Protein 3HDC (pdb70)

Secondary structure (DSSP, 8-state):
-PPP------S----TTSBPPP-EEE-TTS-EEESGGGTTSEEEEEEE-TT-HHHHH----HHHHHSSTTSEEEEEEE-SSS--GGGGG---S-EEEE-TTSHHHHHTT--SSSEEEEE-TTSBEEEEEES---TTSHHHHHHHHTT-

Nearest PDB structures (foldseek):
  3hdc-assembly1_A-2  TM=1.007E+00  e=6.140E-33  Geobacter metallireducens GS-15
  3kcm-assembly1_A  TM=9.194E-01  e=2.034E-14  Geobacter metallireducens GS-15
  2h1b-assembly2_B  TM=8.858E-01  e=9.773E-12  Bacillus subtilis
  4nmu-assembly2_B  TM=8.626E-01  e=2.565E-11  Bacillus anthracis
  4grf-assembly1_A  TM=8.277E-01  e=1.366E-10  Phocaeicola vulgatus ATCC 8482

Structure (mmCIF, N/CA/C/O backbone):
data_3HDC
#
_entry.id   3HDC
#
_cell.length_a   63.678
_cell.length_b   63.678
_cell.length_c   94.587
_cell.angle_alpha   90.00
_cell.angle_beta   90.00
_cell.angle_gamma   120.00
#
_symmetry.space_group_name_H-M   'P 31 2 1'
#
loop_
_entity.id
_entity.type
_entity.pdbx_description
1 polymer 'Thioredoxin family protein'
2 water water
#
loop_
_atom_site.group_PDB
_atom_site.id
_atom_site.type_symbol
_atom_site.label_atom_id
_atom_site.label_alt_id
_atom_site.label_comp_id
_atom_site.label_asym_id
_atom_site.label_entity_id
_atom_site.label_seq_id
_atom_site.pdbx_PDB_ins_code
_atom_site.Cartn_x
_atom_site.Cartn_y
_atom_site.Cartn_z
_atom_site.occupancy
_atom_site.B_iso_or_equiv
_atom_site.auth_seq_id
_atom_site.auth_comp_id
_atom_site.auth_asym_id
_atom_site.auth_atom_id
_atom_site.pdbx_PDB_model_num
ATOM 1 N N . SER A 1 2 ? 46.930 -19.943 24.003 1.00 41.46 20 SER A N 1
ATOM 2 C CA . SER A 1 2 ? 46.922 -18.480 24.019 1.00 38.08 20 SER A CA 1
ATOM 3 C C . SER A 1 2 ? 46.736 -17.908 22.611 1.00 33.66 20 SER A C 1
ATOM 4 O O . SER A 1 2 ? 47.641 -17.964 21.772 1.00 32.43 20 SER A O 1
ATOM 7 N N . LEU A 1 3 ? 45.553 -17.357 22.363 1.00 29.78 21 LEU A N 1
ATOM 8 C CA . LEU A 1 3 ? 45.201 -16.852 21.048 1.00 27.16 21 LEU A CA 1
ATOM 9 C C . LEU A 1 3 ? 45.468 -15.356 20.954 1.00 29.71 21 LEU A C 1
ATOM 10 O O . LEU A 1 3 ? 45.167 -14.600 21.878 1.00 29.02 21 LEU A O 1
ATOM 15 N N . ALA A 1 4 ? 46.043 -14.938 19.837 1.00 25.49 22 ALA A N 1
ATOM 16 C CA . ALA A 1 4 ? 46.355 -13.533 19.633 1.00 30.82 22 ALA A CA 1
ATOM 17 C C . ALA A 1 4 ? 45.079 -12.727 19.387 1.00 28.50 22 ALA A C 1
ATOM 18 O O . ALA A 1 4 ? 44.147 -13.220 18.756 1.00 28.46 22 ALA A O 1
ATOM 20 N N . PRO A 1 5 ? 45.047 -11.478 19.876 1.00 29.30 23 PRO A N 1
ATOM 21 C CA . PRO A 1 5 ? 43.883 -10.612 19.667 1.00 26.89 23 PRO A CA 1
ATOM 22 C C . PRO A 1 5 ? 43.883 -10.118 18.233 1.00 26.85 23 PRO A C 1
ATOM 23 O O . PRO A 1 5 ? 44.909 -10.195 17.550 1.00 29.49 23 PRO A O 1
ATOM 27 N N . GLY A 1 6 ? 42.744 -9.625 17.766 1.00 24.10 24 GLY A N 1
ATOM 28 C CA . GLY A 1 6 ? 42.678 -9.019 16.454 1.00 21.51 24 GLY A CA 1
ATOM 29 C C . GLY A 1 6 ? 42.332 -7.544 16.586 1.00 23.45 24 GLY A C 1
ATOM 30 O O . GLY A 1 6 ? 42.454 -6.972 17.669 1.00 23.07 24 GLY A O 1
ATOM 31 N N . LYS A 1 7 ? 41.917 -6.921 15.480 1.00 24.06 25 LYS A N 1
ATOM 32 C CA . LYS A 1 7 ? 41.484 -5.524 15.516 1.00 20.65 25 LYS A CA 1
ATOM 33 C C . LYS A 1 7 ? 40.087 -5.409 16.122 1.00 18.10 25 LYS A C 1
ATOM 34 O O . LYS A 1 7 ? 39.217 -6.246 15.869 1.00 16.89 25 LYS A O 1
ATOM 40 N N . ALA A 1 8 ? 39.883 -4.366 16.923 1.00 18.48 26 ALA A N 1
ATOM 41 C CA . ALA A 1 8 ? 38.617 -4.137 17.603 1.00 15.62 26 ALA A CA 1
ATOM 42 C C . ALA A 1 8 ? 38.318 -2.646 17.557 1.00 18.68 26 ALA A C 1
ATOM 43 O O . ALA A 1 8 ? 39.229 -1.843 17.347 1.00 20.64 26 ALA A O 1
ATOM 45 N N . GLU A 1 9 ? 37.053 -2.279 17.744 1.00 16.99 27 GLU A N 1
ATOM 46 C CA . GLU A 1 9 ? 36.694 -0.868 17.908 1.00 16.59 27 GLU A CA 1
ATOM 47 C C . GLU A 1 9 ? 36.009 -0.625 19.250 1.00 16.90 27 GLU A C 1
ATOM 48 O O . GLU A 1 9 ? 35.330 -1.490 19.778 1.00 15.87 27 GLU A O 1
ATOM 54 N N . SER A 1 10 ? 36.181 0.572 19.793 1.00 16.58 28 SER A N 1
ATOM 55 C CA . SER A 1 10 ? 35.525 0.906 21.062 1.00 16.86 28 SER A CA 1
ATOM 56 C C . SER A 1 10 ? 34.014 0.928 20.941 1.00 16.02 28 SER A C 1
ATOM 57 O O . SER A 1 10 ? 33.482 1.420 19.945 1.00 17.21 28 SER A O 1
ATOM 60 N N . ASP A 1 11 ? 33.314 0.434 21.970 1.00 15.05 29 ASP A N 1
ATOM 61 C CA . ASP A 1 11 ? 31.878 0.616 22.057 1.00 13.37 29 ASP A CA 1
ATOM 62 C C . ASP A 1 11 ? 31.481 1.538 23.205 1.00 17.22 29 ASP A C 1
ATOM 63 O O . ASP A 1 11 ? 30.400 1.410 23.761 1.00 18.68 29 ASP A O 1
ATOM 68 N N . ALA A 1 12 ? 32.363 2.467 23.544 1.00 17.46 30 ALA A N 1
ATOM 69 C CA . ALA A 1 12 ? 32.056 3.448 24.590 1.00 19.45 30 ALA A CA 1
ATOM 70 C C . ALA A 1 12 ? 32.026 4.846 23.991 1.00 18.26 30 ALA A C 1
ATOM 71 O O . ALA A 1 12 ? 32.840 5.151 23.139 1.00 17.47 30 ALA A O 1
ATOM 73 N N . PRO A 1 13 ? 31.091 5.694 24.448 1.00 17.57 31 PRO A N 1
ATOM 74 C CA . PRO A 1 13 ? 31.172 7.104 24.046 1.00 17.72 31 PRO A CA 1
ATOM 75 C C . PRO A 1 13 ? 32.367 7.739 24.741 1.00 17.77 31 PRO A C 1
ATOM 76 O O . PRO A 1 13 ? 32.979 7.108 25.607 1.00 19.03 31 PRO A O 1
ATOM 80 N N . LEU A 1 14 ? 32.701 8.973 24.384 1.00 16.27 32 LEU A N 1
ATOM 81 C CA . LEU A 1 14 ? 33.951 9.560 24.830 1.00 15.58 32 LEU A CA 1
ATOM 82 C C . LEU A 1 14 ? 33.783 10.412 26.068 1.00 15.65 32 LEU A C 1
ATOM 83 O O . LEU A 1 14 ? 32.771 11.084 26.237 1.00 16.74 32 LEU A O 1
ATOM 88 N N . VAL A 1 15 ? 34.794 10.396 26.928 1.00 15.26 33 VAL A N 1
ATOM 89 C CA . VAL A 1 15 ? 34.826 11.317 28.067 1.00 14.86 33 VAL A CA 1
ATOM 90 C C . VAL A 1 15 ? 36.292 11.722 28.219 1.00 17.43 33 VAL A C 1
ATOM 91 O O . VAL A 1 15 ? 37.169 10.874 28.391 1.00 19.71 33 VAL A O 1
ATOM 95 N N . ARG A 1 16 ? 36.579 13.011 28.088 1.00 14.41 34 ARG A N 1
ATOM 96 C CA . ARG A 1 16 ? 37.960 13.454 27.936 1.00 16.09 34 ARG A CA 1
ATOM 97 C C . ARG A 1 16 ? 38.233 14.708 28.730 1.00 17.17 34 ARG A C 1
ATOM 98 O O . ARG A 1 16 ? 37.495 15.697 28.614 1.00 14.92 34 ARG A O 1
ATOM 106 N N . THR A 1 17 ? 39.304 14.693 29.516 1.00 14.50 35 THR A N 1
ATOM 107 C CA . THR A 1 17 ? 39.775 15.940 30.116 1.00 14.19 35 THR A CA 1
ATOM 108 C C . THR A 1 17 ? 40.182 16.883 28.983 1.00 16.72 35 THR A C 1
ATOM 109 O O . THR A 1 17 ? 40.768 16.449 27.989 1.00 17.30 35 THR A O 1
ATOM 113 N N . GLY A 1 18 ? 39.836 18.165 29.115 1.00 14.95 36 GLY A N 1
ATOM 114 C CA . GLY A 1 18 ? 40.140 19.140 28.086 1.00 14.51 36 GLY A CA 1
ATOM 115 C C . GLY A 1 18 ? 39.034 19.325 27.051 1.00 13.62 36 GLY A C 1
ATOM 116 O O . GLY A 1 18 ? 39.156 20.189 26.166 1.00 15.49 36 GLY A O 1
ATOM 117 N N . ALA A 1 19 ? 37.994 18.498 27.130 1.00 13.27 37 ALA A N 1
ATOM 118 C CA . ALA A 1 19 ? 36.871 18.569 26.173 1.00 13.17 37 ALA A CA 1
ATOM 119 C C . ALA A 1 19 ? 35.576 18.797 26.939 1.00 12.73 37 ALA A C 1
ATOM 120 O O . ALA A 1 19 ? 35.523 18.574 28.149 1.00 12.77 37 ALA A O 1
ATOM 122 N N . LEU A 1 20 ? 34.530 19.234 26.234 1.00 11.98 38 LEU A N 1
ATOM 123 C CA . LEU A 1 20 ? 33.244 19.514 26.873 1.00 11.11 38 LEU A CA 1
ATOM 124 C C . LEU A 1 20 ? 32.672 18.239 27.501 1.00 11.79 38 LEU A C 1
ATOM 125 O O . LEU A 1 20 ? 32.747 17.153 26.914 1.00 12.16 38 LEU A O 1
ATOM 130 N N . ALA A 1 21 ? 32.104 18.379 28.694 1.00 11.37 39 ALA A N 1
ATOM 131 C CA . ALA A 1 21 ? 31.571 17.232 29.438 1.00 10.36 39 ALA A CA 1
ATOM 132 C C . ALA A 1 21 ? 30.351 16.613 28.773 1.00 13.28 39 ALA A C 1
ATOM 133 O O . ALA A 1 21 ? 29.557 17.324 28.169 1.00 12.34 39 ALA A O 1
ATOM 135 N N . PRO A 1 22 ? 30.168 15.287 28.920 1.00 13.77 40 PRO A N 1
ATOM 136 C CA . PRO A 1 22 ? 28.921 14.651 28.470 1.00 14.49 40 PRO A CA 1
ATOM 137 C C . PRO A 1 22 ? 27.691 15.216 29.171 1.00 13.70 40 PRO A C 1
ATOM 138 O O . PRO A 1 22 ? 27.626 15.283 30.393 1.00 14.15 40 PRO A O 1
ATOM 142 N N . ASN A 1 23 ? 26.705 15.616 28.374 1.00 13.09 41 ASN A N 1
ATOM 143 C CA . ASN A 1 23 ? 25.458 16.114 28.928 1.00 13.44 41 ASN A CA 1
ATOM 144 C C . ASN A 1 23 ? 24.713 15.012 29.639 1.00 14.71 41 ASN A C 1
ATOM 145 O O . ASN A 1 2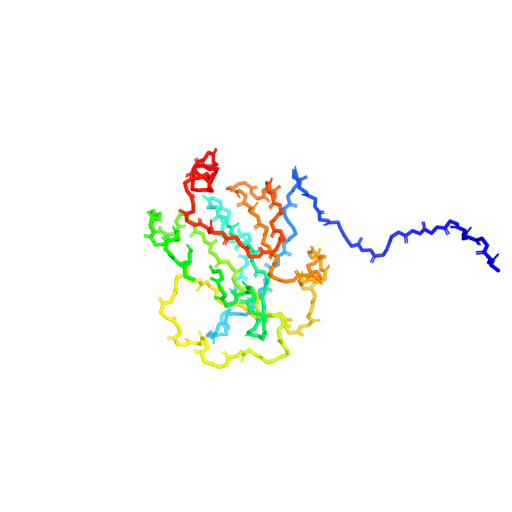3 ? 24.807 13.837 29.273 1.00 15.05 41 ASN A O 1
ATOM 150 N N . PHE A 1 24 ? 23.953 15.397 30.659 1.00 14.60 42 PHE A N 1
ATOM 151 C CA . PHE A 1 24 ? 23.011 14.483 31.288 1.00 15.90 42 PHE A CA 1
ATOM 152 C C . PHE A 1 24 ? 21.945 15.242 32.054 1.00 15.39 42 PHE A C 1
ATOM 153 O O . PHE A 1 24 ? 22.135 16.390 32.426 1.00 16.34 42 PHE A O 1
ATOM 161 N N . LYS A 1 25 ? 20.814 14.579 32.261 1.00 17.36 43 LYS A N 1
ATOM 162 C CA . LYS A 1 25 ? 19.700 15.136 33.017 1.00 17.05 43 LYS A CA 1
ATOM 163 C C . LYS A 1 25 ? 19.148 13.985 33.851 1.00 19.30 43 LYS A C 1
ATOM 164 O O . LYS A 1 25 ? 18.871 12.899 33.323 1.00 21.61 43 LYS A O 1
ATOM 170 N N . LEU A 1 26 ? 19.037 14.199 35.161 1.00 18.00 44 LEU A N 1
ATOM 171 C CA . LEU A 1 26 ? 18.636 13.132 36.076 1.00 19.11 44 LEU A CA 1
ATOM 172 C C . LEU A 1 26 ? 17.677 13.647 37.128 1.00 24.52 44 LEU A C 1
ATOM 173 O O . LEU A 1 26 ? 17.661 14.842 37.424 1.00 23.80 44 LEU A O 1
ATOM 178 N N . PRO A 1 27 ? 16.893 12.733 37.723 1.00 24.79 45 PRO A N 1
ATOM 179 C CA . PRO A 1 27 ? 15.951 13.087 38.789 1.00 28.27 45 PRO A CA 1
ATOM 180 C C . PRO A 1 27 ? 16.640 13.403 40.107 1.00 27.09 45 PRO A C 1
ATOM 181 O O . PRO A 1 27 ? 17.575 12.704 40.515 1.00 25.99 45 PRO A O 1
ATOM 185 N N . THR A 1 28 ? 16.172 14.468 40.747 1.00 29.51 46 THR A N 1
ATOM 186 C CA . THR A 1 28 ? 16.562 14.842 42.100 1.00 31.67 46 THR A CA 1
ATOM 187 C C . THR A 1 28 ? 15.742 14.059 43.119 1.00 36.54 46 THR A C 1
ATOM 188 O O . THR A 1 28 ? 14.959 13.183 42.751 1.00 38.08 46 THR A O 1
ATOM 192 N N . LEU A 1 29 ? 15.912 14.398 44.398 1.00 34.52 47 LEU A N 1
ATOM 193 C CA . LEU A 1 29 ? 15.175 13.754 45.488 1.00 38.14 47 LEU A CA 1
ATOM 194 C C . LEU A 1 29 ? 13.687 14.085 45.463 1.00 42.34 47 LEU A C 1
ATOM 195 O O . LEU A 1 29 ? 12.862 13.326 45.980 1.00 43.72 47 LEU A O 1
ATOM 200 N N . SER A 1 30 ? 13.359 15.233 44.879 1.00 43.67 48 SER A N 1
ATOM 201 C CA . SER A 1 30 ? 11.986 15.716 44.856 1.00 46.28 48 SER A CA 1
ATOM 202 C C . SER A 1 30 ? 11.286 15.327 43.563 1.00 46.23 48 SER A C 1
ATOM 203 O O . SER A 1 30 ? 10.144 15.715 43.327 1.00 48.56 48 SER A O 1
ATOM 206 N N . GLY A 1 31 ? 11.973 14.554 42.728 1.00 47.50 49 GLY A N 1
ATOM 207 C CA . GLY A 1 31 ? 11.428 14.181 41.433 1.00 47.65 49 GLY A CA 1
ATOM 208 C C . GLY A 1 31 ? 11.394 15.334 40.443 1.00 47.88 49 GLY A C 1
ATOM 209 O O . GLY A 1 31 ? 10.605 15.325 39.496 1.00 55.85 49 GLY A O 1
ATOM 210 N N . GLU A 1 32 ? 12.229 16.343 40.685 1.00 44.72 50 GLU A N 1
ATOM 211 C CA . GLU A 1 32 ? 12.525 17.385 39.705 1.00 43.95 50 GLU A CA 1
ATOM 212 C C . GLU A 1 32 ? 13.737 16.884 38.907 1.00 38.64 50 GLU A C 1
ATOM 213 O O . GLU A 1 32 ? 14.473 16.023 39.395 1.00 39.51 50 GLU A O 1
ATOM 219 N N . ASN A 1 33 ? 13.938 17.387 37.690 1.00 36.67 51 ASN A N 1
ATOM 220 C CA . ASN A 1 33 ? 15.124 17.014 36.900 1.00 32.91 51 ASN A CA 1
ATOM 221 C C . ASN A 1 33 ? 16.188 18.100 36.919 1.00 30.12 51 ASN A C 1
ATOM 222 O O . ASN A 1 33 ? 15.865 19.281 36.822 1.00 32.51 51 ASN A O 1
ATOM 227 N N . LYS A 1 34 ? 17.454 17.702 37.030 1.00 23.97 52 LYS A N 1
ATOM 228 C CA . LYS A 1 34 ? 18.556 18.653 36.962 1.00 21.77 52 LYS A CA 1
ATOM 229 C C . LYS A 1 34 ? 19.512 18.211 35.874 1.00 21.23 52 LYS A C 1
ATOM 230 O O . LYS A 1 34 ? 19.718 17.022 35.684 1.00 21.50 52 LYS A O 1
ATOM 236 N N . SER A 1 35 ? 20.087 19.161 35.156 1.00 19.35 53 SER A N 1
ATOM 237 C CA . SER A 1 35 ? 21.023 18.816 34.083 1.00 18.41 53 SER A CA 1
ATOM 238 C C . SER A 1 35 ? 22.373 19.420 34.384 1.00 19.89 53 SER A C 1
ATOM 239 O O . SER A 1 35 ? 22.474 20.350 35.190 1.00 20.84 53 SER A O 1
ATOM 242 N N . LEU A 1 36 ? 23.420 18.888 33.766 1.00 15.29 54 LEU A N 1
ATOM 243 C CA . LEU A 1 36 ? 24.727 19.516 33.894 1.00 15.46 54 LEU A CA 1
ATOM 244 C C . LEU A 1 36 ? 24.722 20.897 33.208 1.00 16.51 54 LEU A C 1
ATOM 245 O O . LEU A 1 36 ? 25.267 21.885 33.735 1.00 16.02 54 LEU A O 1
ATOM 250 N N . ALA A 1 37 ? 24.090 20.961 32.038 1.00 16.06 55 ALA A N 1
ATOM 251 C CA . ALA A 1 37 ? 24.130 22.164 31.219 1.00 17.81 55 ALA A CA 1
ATOM 252 C C . ALA A 1 37 ? 23.462 23.352 31.904 1.00 16.36 55 ALA A C 1
ATOM 253 O O . ALA A 1 37 ? 23.810 24.494 31.623 1.00 17.54 55 ALA A O 1
ATOM 255 N N . GLN A 1 38 ? 22.516 23.091 32.798 1.00 18.45 56 GLN A N 1
ATOM 256 C CA . GLN A 1 38 ? 21.825 24.200 33.435 1.00 20.98 56 GLN A CA 1
ATOM 257 C C . GLN A 1 38 ? 22.771 24.972 34.337 1.00 20.56 56 GLN A C 1
ATOM 258 O O . GLN A 1 38 ? 22.504 26.127 34.683 1.00 19.11 56 GLN A O 1
ATOM 264 N N . TYR A 1 39 ? 23.880 24.330 34.707 1.00 16.28 57 TYR A N 1
ATOM 265 C CA . TYR A 1 39 ? 24.905 24.974 35.531 1.00 16.60 57 TYR A CA 1
ATOM 266 C C . TYR A 1 39 ? 26.089 25.627 34.795 1.00 17.97 57 TYR A C 1
ATOM 267 O O . TYR A 1 39 ? 27.055 26.066 35.435 1.00 17.50 57 TYR A O 1
ATOM 276 N N . ARG A 1 40 ? 26.020 25.727 33.470 1.00 14.82 58 ARG A N 1
ATOM 277 C CA . ARG A 1 40 ? 27.033 26.482 32.725 1.00 16.90 58 ARG A CA 1
ATOM 278 C C . ARG A 1 40 ? 27.146 27.854 33.388 1.00 18.97 58 ARG A C 1
ATOM 279 O O . ARG A 1 40 ? 26.127 28.441 33.766 1.00 20.06 58 ARG A O 1
ATOM 287 N N . GLY A 1 41 ? 28.374 28.342 33.540 1.00 17.21 59 GLY A N 1
ATOM 288 C CA . GLY A 1 41 ? 28.631 29.597 34.228 1.00 20.73 59 GLY A CA 1
ATOM 289 C C . GLY A 1 41 ? 29.111 29.390 35.659 1.00 21.11 59 GLY A C 1
ATOM 290 O O . GLY A 1 41 ? 29.615 30.316 36.307 1.00 19.44 59 GLY A O 1
ATOM 291 N N . LYS A 1 42 ? 28.946 28.169 36.158 1.00 16.65 60 LYS A N 1
ATOM 292 C CA . LYS A 1 42 ? 29.398 27.808 37.491 1.00 15.35 60 LYS A CA 1
ATOM 293 C C . LYS A 1 42 ? 30.360 26.632 37.406 1.00 15.63 60 LYS A C 1
ATOM 294 O O . LYS A 1 42 ? 30.367 25.910 36.412 1.00 15.58 60 LYS A O 1
ATOM 300 N N . ILE A 1 43 ? 31.194 26.474 38.429 1.00 14.50 61 ILE A N 1
ATOM 301 C CA . ILE A 1 43 ? 32.065 25.305 38.518 1.00 14.49 61 ILE A CA 1
ATOM 302 C C . ILE A 1 43 ? 31.230 24.145 39.049 1.00 14.25 61 ILE A C 1
ATOM 303 O O . ILE A 1 43 ? 30.497 24.306 40.035 1.00 14.88 61 ILE A O 1
ATOM 308 N N . VAL A 1 44 ? 31.325 22.984 38.401 1.00 13.25 62 VAL A N 1
ATOM 309 C CA . VAL A 1 44 ? 30.512 21.852 38.817 1.00 12.29 62 VAL A CA 1
ATOM 310 C C . VAL A 1 44 ? 31.373 20.643 39.136 1.00 12.75 62 VAL A C 1
ATOM 311 O O . VAL A 1 44 ? 32.231 20.266 38.347 1.00 13.55 62 VAL A O 1
ATOM 315 N N . LEU A 1 45 ? 31.128 20.030 40.289 1.00 11.36 63 LEU A N 1
ATOM 316 C CA . LEU A 1 45 ? 31.744 18.752 40.606 1.00 10.25 63 LEU A CA 1
ATOM 317 C C . LEU A 1 45 ? 30.703 17.676 40.321 1.00 11.27 63 LEU A C 1
ATOM 318 O O . LEU A 1 45 ? 29.712 17.573 41.039 1.00 14.56 63 LEU A O 1
ATOM 323 N N . VAL A 1 46 ? 30.926 16.881 39.274 1.00 11.90 64 VAL A N 1
ATOM 324 C CA . VAL A 1 46 ? 30.069 15.728 38.982 1.00 11.93 64 VAL A CA 1
ATOM 325 C C . VAL A 1 46 ? 30.643 14.521 39.695 1.00 13.44 64 VAL A C 1
ATOM 326 O O . VAL A 1 46 ? 31.686 13.994 39.304 1.00 13.70 64 VAL A O 1
ATOM 330 N N . ASN A 1 47 ? 29.981 14.114 40.773 1.00 13.61 65 ASN A N 1
ATOM 331 C CA . ASN A 1 47 ? 30.551 13.131 41.665 1.00 13.00 65 ASN A CA 1
ATOM 332 C C . ASN A 1 47 ? 29.715 11.854 41.623 1.00 15.94 65 ASN A C 1
ATOM 333 O O . ASN A 1 47 ? 28.505 11.912 41.842 1.00 20.96 65 ASN A O 1
ATOM 338 N N . PHE A 1 48 ? 30.337 10.702 41.358 1.00 12.97 66 PHE A N 1
ATOM 339 C CA . PHE A 1 48 ? 29.597 9.434 41.412 1.00 13.08 66 PHE A CA 1
ATOM 340 C C . PHE A 1 48 ? 29.949 8.723 42.704 1.00 12.26 66 PHE A C 1
ATOM 341 O O . PHE A 1 48 ? 31.113 8.630 43.037 1.00 11.56 66 PHE A O 1
ATOM 349 N N . TRP A 1 49 ? 28.951 8.209 43.414 1.00 11.72 67 TRP A N 1
ATOM 350 C CA . TRP A 1 49 ? 29.190 7.680 44.759 1.00 11.88 67 TRP A CA 1
ATOM 351 C C . TRP A 1 49 ? 28.187 6.597 45.117 1.00 14.42 67 TRP A C 1
ATOM 352 O O . TRP A 1 49 ? 27.140 6.468 44.470 1.00 15.20 67 TRP A O 1
ATOM 363 N N . ALA A 1 50 ? 28.538 5.796 46.122 1.00 13.67 68 ALA A N 1
ATOM 364 C CA . ALA A 1 50 ? 27.623 4.804 46.701 1.00 15.35 68 ALA A CA 1
ATOM 365 C C . ALA A 1 50 ? 27.740 4.843 48.216 1.00 16.23 68 ALA A C 1
ATOM 366 O O . ALA A 1 50 ? 28.822 5.030 48.743 1.00 16.28 68 ALA A O 1
ATOM 368 N N . SER A 1 51 ? 26.626 4.621 48.907 1.00 15.31 69 SER A N 1
ATOM 369 C CA . SER A 1 51 ? 26.605 4.717 50.364 1.00 16.57 69 SER A CA 1
ATOM 370 C C . SER A 1 51 ? 27.458 3.645 51.031 1.00 18.68 69 SER A C 1
ATOM 371 O O . SER A 1 51 ? 27.907 3.823 52.162 1.00 18.69 69 SER A O 1
ATOM 374 N N . TRP A 1 52 ? 27.682 2.536 50.333 1.00 17.56 70 TRP A N 1
ATOM 375 C CA . TRP A 1 52 ? 28.40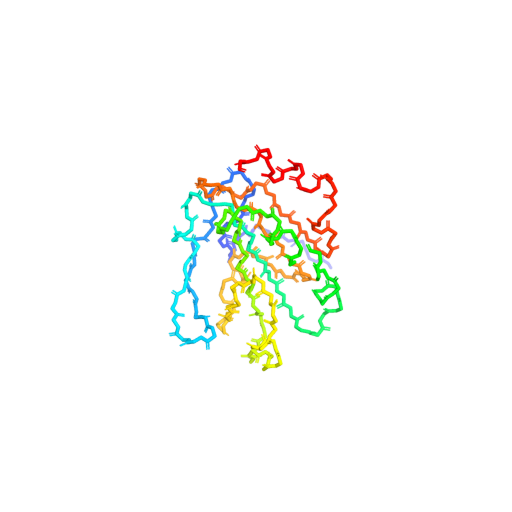7 1.419 50.923 1.00 17.92 70 TRP A CA 1
ATOM 376 C C . TRP A 1 52 ? 29.902 1.574 50.822 1.00 17.54 70 TRP A C 1
ATOM 377 O O . TRP A 1 52 ? 30.643 0.799 51.420 1.00 17.97 70 TRP A O 1
ATOM 388 N N . CYS A 1 53 ? 30.362 2.573 50.066 1.00 14.69 71 CYS A N 1
ATOM 389 C CA . CYS A 1 53 ? 31.787 2.726 49.836 1.00 15.80 71 CYS A CA 1
ATOM 390 C C . CYS A 1 53 ? 32.351 3.672 50.883 1.00 18.42 71 CYS A C 1
ATOM 391 O O . CYS A 1 53 ? 31.939 4.837 50.956 1.00 15.52 71 CYS A O 1
ATOM 394 N N . PRO A 1 54 ? 33.295 3.180 51.691 1.00 16.95 72 PRO A N 1
ATOM 395 C CA . PRO A 1 54 ? 33.798 3.983 52.811 1.00 19.00 72 PRO A CA 1
ATOM 396 C C . PRO A 1 54 ? 34.464 5.270 52.333 1.00 16.93 72 PRO A C 1
ATOM 397 O O . PRO A 1 54 ? 34.403 6.289 53.040 1.00 17.28 72 PRO A O 1
ATOM 401 N N . TYR A 1 55 ? 35.132 5.209 51.188 1.00 15.75 73 TYR A N 1
ATOM 402 C CA . TYR A 1 55 ? 35.828 6.399 50.677 1.00 17.09 73 TYR A CA 1
ATOM 403 C C . TYR A 1 55 ? 34.863 7.468 50.185 1.00 15.91 73 TYR A C 1
ATOM 404 O O . TYR A 1 55 ? 35.160 8.660 50.268 1.00 16.56 73 TYR A O 1
ATOM 413 N N . CYS A 1 56 ? 33.707 7.043 49.681 1.00 13.47 74 CYS A N 1
ATOM 414 C CA . CYS A 1 56 ? 32.628 7.977 49.356 1.00 15.24 74 CYS A CA 1
ATOM 415 C C . CYS A 1 56 ? 32.128 8.676 50.617 1.00 16.55 74 CYS A C 1
ATOM 416 O O . CYS A 1 56 ? 31.942 9.892 50.630 1.00 17.90 74 CYS A O 1
ATOM 419 N N . ARG A 1 57 ? 31.886 7.907 51.677 1.00 15.34 75 ARG A N 1
ATOM 420 C CA . ARG A 1 57 ? 31.371 8.484 52.899 1.00 16.16 75 ARG A CA 1
ATOM 421 C C . ARG A 1 57 ? 32.416 9.410 53.501 1.00 17.89 75 ARG A C 1
ATOM 422 O O . ARG A 1 57 ? 32.081 10.511 53.948 1.00 18.29 75 ARG A O 1
ATOM 430 N N . ASP A 1 58 ? 33.676 8.974 53.485 1.00 16.36 76 ASP A N 1
ATOM 431 C CA . ASP A 1 58 ? 34.776 9.699 54.150 1.00 17.86 76 ASP A CA 1
ATOM 432 C C . ASP A 1 58 ? 35.020 11.093 53.548 1.00 16.24 76 ASP A C 1
ATOM 433 O O . ASP A 1 58 ? 35.410 12.025 54.275 1.00 15.86 76 ASP A O 1
ATOM 438 N N . GLU A 1 59 ? 34.797 11.249 52.242 1.00 13.32 77 GLU A N 1
ATOM 439 C CA . GLU A 1 59 ? 35.122 12.536 51.604 1.00 15.33 77 GLU A CA 1
ATOM 440 C C . GLU A 1 59 ? 34.009 13.555 51.737 1.00 13.02 77 GLU A C 1
ATOM 441 O O . GLU A 1 59 ? 34.224 14.723 51.434 1.00 13.09 77 GLU A O 1
ATOM 455 N N . PRO A 1 61 ? 32.404 15.159 54.265 1.00 12.73 79 PRO A N 1
ATOM 456 C CA . PRO A 1 61 ? 32.520 16.373 55.082 1.00 12.24 79 PRO A CA 1
ATOM 457 C C . PRO A 1 61 ? 33.399 17.448 54.417 1.00 12.67 79 PRO A C 1
ATOM 458 O O . PRO A 1 61 ? 33.061 18.635 54.467 1.00 11.23 79 PRO A O 1
ATOM 462 N N . SER A 1 62 ? 34.521 17.051 53.822 1.00 12.30 80 SER A N 1
ATOM 463 C CA . SER A 1 62 ? 35.403 18.038 53.200 1.00 12.84 80 SER A CA 1
ATOM 464 C C . SER A 1 62 ? 34.727 18.690 51.999 1.00 13.30 80 SER A C 1
ATOM 465 O O . SER A 1 62 ? 34.906 19.886 51.764 1.00 13.00 80 SER A O 1
ATOM 476 N N . ASP A 1 64 ? 31.486 19.172 51.686 1.00 11.48 82 ASP A N 1
ATOM 477 C CA . ASP A 1 64 ? 30.465 20.056 52.199 1.00 12.53 82 ASP A CA 1
ATOM 478 C C . ASP A 1 64 ? 31.084 21.392 52.630 1.00 12.42 82 ASP A C 1
ATOM 479 O O . ASP A 1 64 ? 30.539 22.465 52.341 1.00 12.40 82 ASP A O 1
ATOM 484 N N . ARG A 1 65 ? 32.218 21.321 53.320 1.00 11.47 83 ARG A N 1
ATOM 485 C CA . ARG A 1 65 ? 32.899 22.535 53.762 1.00 13.04 83 ARG A CA 1
ATOM 486 C C . ARG A 1 65 ? 33.338 23.346 52.545 1.00 13.84 83 ARG A C 1
ATOM 487 O O . ARG A 1 65 ? 33.219 24.574 52.513 1.00 14.65 83 ARG A O 1
ATOM 495 N N . LEU A 1 66 ? 33.867 22.660 51.536 1.00 12.61 84 LEU A N 1
ATOM 496 C CA . LEU A 1 66 ? 34.276 23.351 50.317 1.00 13.01 84 LEU A CA 1
ATOM 497 C C . LEU A 1 66 ? 33.126 24.122 49.696 1.00 13.89 84 LEU A C 1
ATOM 498 O O . LEU A 1 66 ? 33.263 25.308 49.402 1.00 14.64 84 LEU A O 1
ATOM 503 N N . VAL A 1 67 ? 31.991 23.461 49.484 1.00 12.43 85 VAL A N 1
ATOM 504 C CA . VAL A 1 67 ? 30.866 24.117 48.816 1.00 12.48 85 VAL A CA 1
ATOM 505 C C . VAL A 1 67 ? 30.357 25.307 49.641 1.00 16.04 85 VAL A C 1
ATOM 506 O O . VAL A 1 67 ? 30.075 26.384 49.101 1.00 16.81 85 VAL A O 1
ATOM 510 N N . LYS A 1 68 ? 30.240 25.112 50.949 1.00 14.00 86 LYS A N 1
ATOM 511 C CA . LYS A 1 68 ? 29.702 26.161 51.803 1.00 15.38 86 LYS A CA 1
ATOM 512 C C . LYS A 1 68 ? 30.641 27.360 51.948 1.00 19.66 86 LYS A C 1
ATOM 513 O O . LYS A 1 68 ? 30.210 28.469 52.309 1.00 20.30 86 LYS A O 1
ATOM 519 N N . SER A 1 69 ? 31.915 27.154 51.642 1.00 14.80 87 SER A N 1
ATOM 520 C CA . SER A 1 69 ? 32.913 28.218 51.743 1.00 18.66 87 SER A CA 1
ATOM 521 C C . SER A 1 69 ? 32.938 29.121 50.523 1.00 21.19 87 SER A C 1
ATOM 522 O O . SER A 1 69 ? 33.450 30.230 50.586 1.00 19.38 87 SER A O 1
ATOM 525 N N . PHE A 1 70 ? 32.417 28.637 49.398 1.00 19.50 88 PHE A N 1
ATOM 526 C CA . PHE A 1 70 ? 32.352 29.458 48.187 1.00 24.08 88 PHE A CA 1
ATOM 527 C C . PHE A 1 70 ? 31.094 30.321 48.245 1.00 24.51 88 PHE A C 1
ATOM 528 O O . PHE A 1 70 ? 30.129 29.981 48.949 1.00 28.10 88 PHE A O 1
ATOM 536 N N . PRO A 1 71 ? 31.080 31.443 47.514 1.00 30.98 89 PRO A N 1
ATOM 537 C CA . PRO A 1 71 ? 29.836 32.220 47.397 1.00 32.90 89 PRO A CA 1
ATOM 538 C C . PRO A 1 71 ? 28.671 31.345 46.931 1.00 35.32 89 PRO A C 1
ATOM 539 O O . PRO A 1 71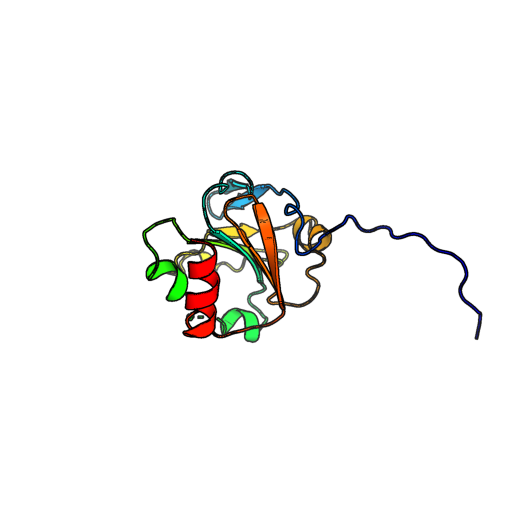 ? 28.852 30.468 46.073 1.00 30.85 89 PRO A O 1
ATOM 543 N N . LYS A 1 72 ? 27.486 31.575 47.488 1.00 36.10 90 LYS A N 1
ATOM 544 C CA . LYS A 1 72 ? 26.357 30.684 47.242 1.00 35.97 90 LYS A CA 1
ATOM 545 C C . LYS A 1 72 ? 26.148 30.395 45.755 1.00 36.17 90 LYS A C 1
ATOM 546 O O . LYS A 1 72 ? 26.045 31.312 44.935 1.00 35.35 90 LYS A O 1
ATOM 552 N N . GLY A 1 73 ? 26.116 29.108 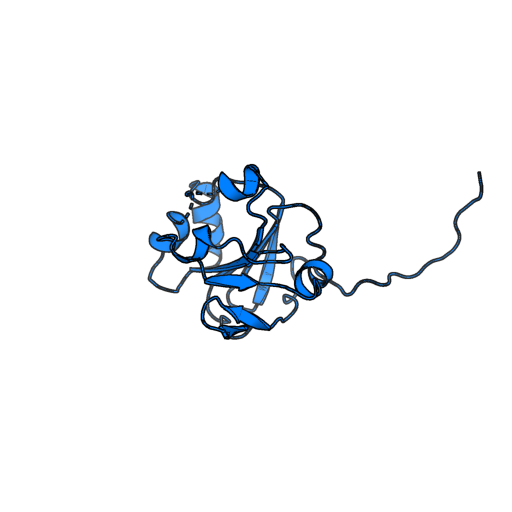45.426 1.00 33.26 91 GLY A N 1
ATOM 553 C CA . GLY A 1 73 ? 25.883 28.665 44.062 1.00 33.96 91 GLY A CA 1
ATOM 554 C C . GLY A 1 73 ? 27.057 28.752 43.100 1.00 32.74 91 GLY A C 1
ATOM 555 O O . GLY A 1 73 ? 26.920 28.305 41.955 1.00 34.97 91 GLY A O 1
ATOM 556 N N . ASP A 1 74 ? 28.197 29.304 43.522 1.00 25.94 92 ASP A N 1
ATOM 557 C CA . ASP A 1 74 ? 29.357 29.418 42.616 1.00 29.62 92 ASP A CA 1
ATOM 558 C C . ASP A 1 74 ? 30.013 28.070 42.326 1.00 23.59 92 ASP A C 1
ATOM 559 O O . ASP A 1 74 ? 30.620 27.868 41.260 1.00 20.26 92 ASP A O 1
ATOM 564 N N . LEU A 1 75 ? 29.944 27.183 43.311 1.00 22.36 93 LEU A N 1
ATOM 565 C CA . LEU A 1 75 ? 30.409 25.802 43.144 1.00 20.03 93 LEU A CA 1
ATOM 566 C C . LEU A 1 75 ? 29.224 24.894 43.385 1.00 18.52 93 LEU A C 1
ATOM 567 O O . LEU A 1 75 ? 28.575 24.980 44.421 1.00 21.97 93 LEU A O 1
ATOM 572 N N . VAL A 1 76 ? 28.953 24.005 42.439 1.00 15.46 94 VAL A N 1
ATOM 573 C CA . VAL A 1 76 ? 27.787 23.152 42.479 1.00 16.18 94 VAL A CA 1
ATOM 574 C C . VAL A 1 76 ? 28.273 21.713 42.519 1.00 17.26 94 VAL A C 1
ATOM 575 O O . VAL A 1 76 ? 29.126 21.331 41.711 1.00 16.24 94 VAL A O 1
ATOM 579 N N . VAL A 1 77 ? 27.748 20.921 43.447 1.00 14.92 95 VAL A N 1
ATOM 580 C CA . VAL A 1 77 ? 28.015 19.483 43.455 1.00 12.77 95 VAL A CA 1
ATOM 581 C C . VAL A 1 77 ? 26.802 18.728 42.935 1.00 16.35 95 VAL A C 1
ATOM 582 O O . VAL A 1 77 ? 25.701 18.876 43.464 1.00 17.28 95 VAL A O 1
ATOM 586 N N . LEU A 1 78 ? 27.005 17.913 41.898 1.00 12.63 96 LEU A N 1
ATOM 587 C CA . LEU A 1 78 ? 25.960 17.008 41.436 1.00 13.08 96 LEU A CA 1
ATOM 588 C C . LEU A 1 78 ? 26.405 15.632 41.905 1.00 14.64 96 LEU A C 1
ATOM 589 O O . LEU A 1 78 ? 27.285 15.028 41.299 1.00 15.79 96 LEU A O 1
ATOM 594 N N . ALA A 1 79 ? 25.812 15.176 43.010 1.00 12.99 97 ALA A N 1
ATOM 595 C CA . ALA A 1 79 ? 26.208 13.950 43.689 1.00 14.89 97 ALA A CA 1
ATOM 596 C C . ALA A 1 79 ? 25.341 12.806 43.199 1.00 14.81 97 ALA A C 1
ATOM 597 O O . ALA A 1 79 ? 24.285 12.525 43.782 1.00 15.03 97 ALA A O 1
ATOM 599 N N . VAL A 1 80 ? 25.802 12.148 42.136 1.00 13.89 98 VAL A N 1
ATOM 600 C CA . VAL A 1 80 ? 25.038 11.107 41.435 1.00 13.75 98 VAL A CA 1
ATOM 601 C C . VAL A 1 80 ? 25.229 9.786 42.163 1.00 14.67 98 VAL A C 1
ATOM 602 O O . VAL A 1 80 ? 26.297 9.180 42.100 1.00 13.99 98 VAL A O 1
ATOM 606 N N . ASN A 1 81 ? 24.197 9.339 42.868 1.00 14.43 99 ASN A N 1
ATOM 607 C CA . ASN A 1 81 ? 24.254 8.059 43.547 1.00 15.31 99 ASN A CA 1
ATOM 608 C C . ASN A 1 81 ? 23.990 6.936 42.546 1.00 17.06 99 ASN A C 1
ATOM 609 O O . ASN A 1 81 ? 23.064 7.035 41.747 1.00 18.88 99 ASN A O 1
ATOM 614 N N . VAL A 1 82 ? 24.817 5.893 42.581 1.00 14.75 100 VAL A N 1
ATOM 615 C CA . VAL A 1 82 ? 24.812 4.878 41.524 1.00 17.42 100 VAL A CA 1
ATOM 616 C C . VAL A 1 82 ? 24.023 3.630 41.908 1.00 21.02 100 VAL A C 1
ATOM 617 O O . VAL A 1 82 ? 23.948 2.677 41.135 1.00 20.52 100 VAL A O 1
ATOM 621 N N . GLU A 1 83 ? 23.450 3.634 43.104 1.00 22.04 101 GLU A N 1
ATOM 622 C CA . GLU A 1 83 ? 22.762 2.450 43.626 1.00 23.11 101 GLU A CA 1
ATOM 623 C C . GLU A 1 83 ? 21.362 2.283 43.027 1.00 21.90 101 GLU A C 1
ATOM 624 O O . GLU A 1 83 ? 20.713 3.256 42.630 1.00 23.81 101 GLU A O 1
ATOM 630 N N . LYS A 1 84 ? 20.905 1.031 42.973 1.00 25.15 102 LYS A N 1
ATOM 631 C CA . LYS A 1 84 ? 19.592 0.720 42.407 1.00 27.43 102 LYS A CA 1
ATOM 632 C C . LYS A 1 84 ? 18.495 1.524 43.094 1.00 25.95 102 LYS A C 1
ATOM 633 O O . LYS A 1 84 ? 17.630 2.104 42.438 1.00 28.17 102 LYS A O 1
ATOM 639 N N . ARG A 1 85 ? 18.553 1.578 44.419 1.00 25.89 103 ARG A N 1
ATOM 640 C CA . ARG A 1 85 ? 17.658 2.423 45.192 1.00 29.10 103 ARG A CA 1
ATOM 641 C C . ARG A 1 85 ? 18.469 3.490 45.929 1.00 26.77 103 ARG A C 1
ATOM 642 O O . ARG A 1 85 ? 19.498 3.177 46.512 1.00 26.03 103 ARG A O 1
ATOM 650 N N . PHE A 1 86 ? 18.004 4.736 45.907 1.00 24.71 104 PHE A N 1
ATOM 651 C CA . PHE A 1 86 ? 18.710 5.801 46.616 1.00 24.49 104 PHE A CA 1
ATOM 652 C C . PHE A 1 86 ? 18.667 5.560 48.116 1.00 27.77 104 PHE A C 1
ATOM 653 O O . PHE A 1 86 ? 17.601 5.268 48.658 1.00 25.92 104 PHE A O 1
ATOM 661 N N . PRO A 1 87 ? 19.822 5.695 48.798 1.00 21.88 105 PRO A N 1
ATOM 662 C CA . PRO A 1 87 ? 19.897 5.446 50.240 1.00 24.57 105 PRO A CA 1
ATOM 663 C C . PRO A 1 87 ? 19.091 6.483 51.043 1.00 29.12 105 PRO A C 1
ATOM 664 O O . PRO A 1 87 ? 19.502 7.632 51.177 1.00 23.64 105 PRO A O 1
ATOM 668 N N . GLU A 1 88 ? 17.954 6.054 51.581 1.00 31.54 106 GLU A N 1
ATOM 669 C CA . GLU A 1 88 ? 16.980 6.951 52.219 1.00 35.12 106 GLU A CA 1
ATOM 670 C C . GLU A 1 88 ? 17.559 7.932 53.239 1.00 32.44 106 GLU A C 1
ATOM 671 O O . GLU A 1 88 ? 17.118 9.075 53.329 1.00 35.38 106 GLU A O 1
ATOM 677 N N . LYS A 1 89 ? 18.524 7.476 54.022 1.00 30.15 107 LYS A N 1
ATOM 678 C CA . LYS A 1 89 ? 19.108 8.300 55.077 1.00 33.57 107 LYS A CA 1
ATOM 679 C C . LYS A 1 89 ? 19.725 9.598 54.557 1.00 31.85 107 LYS A C 1
ATOM 680 O O . LYS A 1 89 ? 19.721 10.609 55.249 1.00 29.94 107 LYS A O 1
ATOM 686 N N . TYR A 1 90 ? 20.258 9.568 53.341 1.00 26.86 108 TYR A N 1
ATOM 687 C CA . TYR A 1 90 ? 20.909 10.744 52.774 1.00 25.44 108 TYR A CA 1
ATOM 688 C C . TYR A 1 90 ? 19.904 11.797 52.319 1.00 27.74 108 TYR A C 1
ATOM 689 O O . TYR A 1 90 ? 20.284 12.916 51.985 1.00 27.27 108 TYR A O 1
ATOM 698 N N . ARG A 1 91 ? 18.617 11.462 52.318 1.00 25.29 109 ARG A N 1
ATOM 699 C CA . ARG A 1 91 ? 17.618 12.448 51.921 1.00 29.04 109 ARG A CA 1
ATOM 700 C C . ARG A 1 91 ? 17.555 13.596 52.924 1.00 30.35 109 ARG A C 1
ATOM 701 O O . ARG A 1 91 ? 17.161 14.713 52.591 1.00 34.81 109 ARG A O 1
ATOM 709 N N . ARG A 1 92 ? 17.948 13.329 54.157 1.00 27.09 110 ARG A N 1
ATOM 710 C CA . ARG A 1 92 ? 17.862 14.369 55.167 1.00 35.85 110 ARG A CA 1
ATOM 711 C C . ARG A 1 92 ? 19.227 14.846 55.625 1.00 34.23 110 ARG A C 1
ATOM 712 O O . ARG A 1 92 ? 19.353 15.440 56.684 1.00 32.81 110 ARG A O 1
ATOM 720 N N . ALA A 1 93 ? 20.250 14.593 54.815 1.00 31.32 111 ALA A N 1
ATOM 721 C CA . ALA A 1 93 ? 21.587 15.083 55.129 1.00 27.68 111 ALA A CA 1
ATOM 722 C C . ALA A 1 93 ? 21.654 16.592 54.913 1.00 25.78 111 ALA A C 1
ATOM 723 O O . ALA A 1 93 ? 21.235 17.094 53.878 1.00 23.78 111 ALA A O 1
ATOM 725 N N . PRO A 1 94 ? 22.190 17.326 55.906 1.00 22.25 112 PRO A N 1
ATOM 726 C CA . PRO A 1 94 ? 22.299 18.788 55.871 1.00 19.58 112 PRO A CA 1
ATOM 727 C C . PRO A 1 94 ? 23.502 19.239 55.051 1.00 21.44 112 PRO A C 1
ATOM 728 O O . PRO A 1 94 ? 24.302 20.050 55.511 1.00 22.90 112 PRO A O 1
ATOM 732 N N . VAL A 1 95 ? 23.625 18.730 53.833 1.00 17.79 113 VAL A N 1
ATOM 733 C CA . VAL A 1 95 ? 24.794 19.035 53.025 1.00 17.84 113 VAL A CA 1
ATOM 734 C C . VAL A 1 95 ? 24.400 19.828 51.798 1.00 20.87 113 VAL A C 1
ATOM 735 O O . VAL A 1 9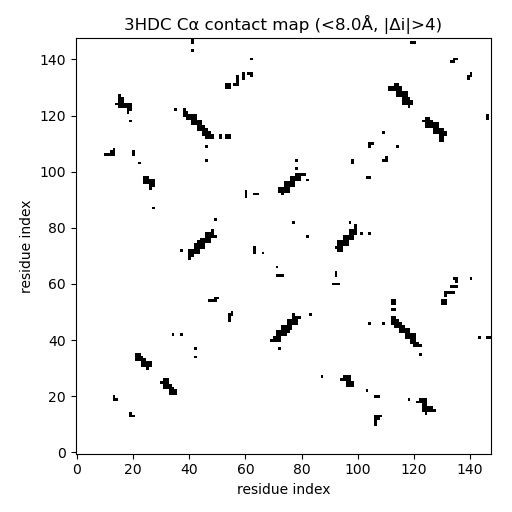5 ? 23.261 19.777 51.349 1.00 20.89 113 VAL A O 1
ATOM 739 N N . SER A 1 96 ? 25.353 20.571 51.260 1.00 17.57 114 SER A N 1
ATOM 740 C CA . SER A 1 96 ? 25.105 21.391 50.095 1.00 19.53 114 SER A CA 1
ATOM 741 C C . SER A 1 96 ? 25.455 20.626 48.821 1.00 20.67 114 SER A C 1
ATOM 742 O O . SER A 1 96 ? 26.277 21.082 48.026 1.00 21.34 114 SER A O 1
ATOM 745 N N . PHE A 1 97 ? 24.848 19.452 48.648 1.00 18.09 115 PHE A N 1
ATOM 746 C CA . PHE A 1 97 ? 25.024 18.680 47.418 1.00 17.01 115 PHE A CA 1
ATOM 747 C C . PHE A 1 97 ? 23.662 18.552 46.787 1.00 19.92 115 PHE A C 1
ATOM 748 O O . PHE A 1 97 ? 22.651 18.503 47.493 1.00 19.74 115 PHE A O 1
ATOM 756 N N . ASN A 1 98 ? 23.631 18.472 45.463 1.00 15.45 116 ASN A N 1
ATOM 757 C CA . ASN A 1 98 ? 22.401 18.143 44.757 1.00 16.55 116 ASN A CA 1
ATOM 758 C C . ASN A 1 98 ? 22.419 16.654 44.505 1.00 17.80 116 ASN A C 1
ATOM 759 O O . ASN A 1 98 ? 23.129 16.176 43.616 1.00 18.56 116 ASN A O 1
ATOM 764 N N . PHE A 1 99 ? 21.664 15.902 45.292 1.00 16.69 117 PHE A N 1
ATOM 765 C CA . PHE A 1 99 ? 21.678 14.453 45.138 1.00 14.15 117 PHE A CA 1
ATOM 766 C C . PHE A 1 99 ? 20.838 14.034 43.939 1.00 20.12 117 PHE A C 1
ATOM 767 O O . PHE A 1 99 ? 19.717 14.502 43.781 1.00 20.37 117 PHE A O 1
ATOM 775 N N . LEU A 1 100 ? 21.393 13.158 43.104 1.00 17.87 118 LEU A N 1
ATOM 776 C CA . LEU A 1 100 ? 20.687 12.650 41.936 1.00 18.59 118 LEU A CA 1
ATOM 777 C C . LEU A 1 100 ? 20.756 11.146 41.958 1.00 19.94 118 LEU A C 1
ATOM 778 O O . LEU A 1 100 ? 21.612 10.567 42.630 1.00 20.03 118 LEU A O 1
ATOM 783 N N . SER A 1 101 ? 19.841 10.503 41.241 1.00 17.70 119 SER A N 1
ATOM 784 C CA . SER A 1 101 ? 19.901 9.061 41.084 1.00 18.44 119 SER A CA 1
ATOM 785 C C . SER A 1 101 ? 20.082 8.729 39.604 1.00 22.45 119 SER A C 1
ATOM 786 O O . SER A 1 101 ? 19.558 9.433 38.757 1.00 23.79 119 SER A O 1
ATOM 789 N N . ASP A 1 102 ? 20.815 7.659 39.302 1.00 20.84 120 ASP A N 1
ATOM 790 C CA . ASP A 1 102 ? 21.083 7.233 37.927 1.00 21.85 120 ASP A CA 1
ATOM 791 C C . ASP A 1 102 ? 20.560 5.802 37.756 1.00 24.69 120 ASP A C 1
ATOM 792 O O . ASP A 1 102 ? 21.324 4.861 37.587 1.00 24.08 120 ASP A O 1
ATOM 797 N N . ALA A 1 103 ? 19.244 5.645 37.790 1.00 27.87 121 ALA A N 1
ATOM 798 C CA . ALA A 1 103 ? 18.658 4.310 37.885 1.00 32.03 121 ALA A CA 1
ATOM 799 C C . ALA A 1 103 ? 19.011 3.392 36.711 1.00 31.16 121 ALA A C 1
ATOM 800 O O . ALA A 1 103 ? 19.214 2.194 36.899 1.00 35.34 121 ALA A O 1
ATOM 802 N N . THR A 1 104 ? 19.079 3.943 35.507 1.00 30.04 122 THR A N 1
ATOM 803 C CA . THR A 1 104 ? 19.410 3.139 34.331 1.00 28.57 122 THR A CA 1
ATOM 804 C C . THR A 1 104 ? 20.890 2.779 34.254 1.00 30.91 122 THR A C 1
ATOM 805 O O . THR A 1 104 ? 21.282 1.905 33.482 1.00 30.90 122 THR A O 1
ATOM 809 N N . GLY A 1 105 ? 21.715 3.459 35.045 1.00 25.17 123 GLY A N 1
ATOM 810 C CA . GLY A 1 105 ? 23.155 3.240 35.013 1.00 24.14 123 GLY A CA 1
ATOM 811 C C . GLY A 1 105 ? 23.845 3.985 33.883 1.00 20.33 123 GLY A C 1
ATOM 812 O O . GLY A 1 105 ? 25.077 3.956 33.765 1.00 19.75 123 GLY A O 1
ATOM 813 N N . GLN A 1 106 ? 23.053 4.660 33.053 1.00 20.43 124 GLN A N 1
ATOM 814 C CA . GLN A 1 106 ? 23.560 5.215 31.810 1.00 20.66 124 GLN A CA 1
ATOM 815 C C . GLN A 1 106 ? 24.546 6.342 32.025 1.00 18.32 124 GLN A C 1
ATOM 816 O O . GLN A 1 106 ? 25.518 6.449 31.309 1.00 17.63 124 GLN A O 1
ATOM 822 N N . VAL A 1 107 ? 24.281 7.213 32.988 1.00 16.56 125 VAL A N 1
ATOM 823 C CA . VAL A 1 107 ? 25.158 8.377 33.115 1.00 14.44 125 VAL A CA 1
ATOM 824 C C . VAL A 1 107 ? 26.515 7.937 33.645 1.00 14.86 125 VAL A C 1
ATOM 825 O O . VAL A 1 107 ? 27.559 8.398 33.176 1.00 14.64 125 VAL A O 1
ATOM 829 N N . GLN A 1 108 ? 26.496 7.033 34.618 1.00 13.78 126 GLN A N 1
ATOM 830 C CA . GLN A 1 108 ? 27.733 6.496 35.168 1.00 14.06 126 GLN A CA 1
ATOM 831 C C . GLN A 1 108 ? 28.549 5.825 34.062 1.00 15.50 126 GLN A C 1
ATOM 832 O O . GLN A 1 108 ? 29.758 6.019 33.956 1.00 13.63 126 GLN A O 1
ATOM 838 N N . GLN A 1 109 ? 27.872 5.068 33.215 1.00 16.27 127 GLN A N 1
ATOM 839 C CA . GLN A 1 109 ? 28.556 4.385 32.116 1.00 17.91 127 GLN A CA 1
ATOM 840 C C . GLN A 1 109 ? 29.148 5.376 31.108 1.00 16.00 127 GLN A C 1
ATOM 841 O O . GLN A 1 109 ? 30.281 5.223 30.657 1.00 16.84 127 GLN A O 1
ATOM 847 N N . ARG A 1 110 ? 28.392 6.419 30.776 1.00 16.68 128 ARG A N 1
ATOM 848 C CA . ARG A 1 110 ? 28.881 7.410 29.834 1.00 16.50 128 ARG A CA 1
ATOM 849 C C . ARG A 1 110 ? 30.093 8.165 30.356 1.00 15.91 128 ARG A C 1
ATOM 850 O O . ARG A 1 110 ? 30.943 8.588 29.571 1.00 17.19 128 ARG A O 1
ATOM 858 N N . TYR A 1 111 ? 30.177 8.338 31.677 1.00 13.32 129 TYR A N 1
ATOM 859 C CA . TYR A 1 111 ? 31.361 8.942 32.280 1.00 13.65 129 TYR A CA 1
ATOM 860 C C . TYR A 1 111 ? 32.487 7.948 32.541 1.00 15.61 129 TYR A C 1
ATOM 861 O O . TYR A 1 111 ? 33.562 8.347 32.973 1.00 15.51 129 TYR A O 1
ATOM 870 N N . GLY A 1 112 ? 32.255 6.664 32.258 1.00 14.50 130 GLY A N 1
ATOM 871 C CA . GLY A 1 112 ? 33.253 5.641 32.545 1.00 16.76 130 GLY A CA 1
ATOM 872 C C . GLY A 1 112 ? 33.627 5.587 34.021 1.00 16.21 130 GLY A C 1
ATOM 873 O O . GLY A 1 112 ? 34.762 5.252 34.386 1.00 16.15 130 GLY A O 1
ATOM 874 N N . ALA A 1 113 ? 32.664 5.900 34.877 1.00 14.07 131 ALA A N 1
ATOM 875 C CA . ALA A 1 113 ? 32.937 6.045 36.309 1.00 13.38 131 ALA A CA 1
ATOM 876 C C . ALA A 1 113 ? 32.799 4.697 37.011 1.00 16.10 131 ALA A C 1
ATOM 877 O O . ALA A 1 113 ? 31.900 4.515 37.818 1.00 18.22 131 ALA A O 1
ATOM 879 N N . ASN A 1 114 ? 33.724 3.786 36.735 1.00 16.66 132 ASN A N 1
ATOM 880 C CA . ASN A 1 114 ? 33.615 2.419 37.260 1.00 19.21 132 ASN A CA 1
ATOM 881 C C . ASN A 1 114 ? 34.396 2.179 38.543 1.00 18.04 132 ASN A C 1
ATOM 882 O O . ASN A 1 114 ? 34.495 1.048 38.982 1.00 17.65 132 ASN A O 1
ATOM 887 N N . ARG A 1 115 ? 34.956 3.236 39.134 1.00 17.01 133 ARG A N 1
ATOM 888 C CA . ARG A 1 115 ? 35.547 3.159 40.469 1.00 15.33 133 ARG A CA 1
ATOM 889 C C . ARG A 1 115 ? 34.973 4.341 41.239 1.00 17.55 133 ARG A C 1
ATOM 890 O O . ARG A 1 115 ? 34.751 5.401 40.653 1.00 16.19 133 ARG A O 1
ATOM 898 N N . LEU A 1 116 ? 34.731 4.168 42.532 1.00 14.44 134 LEU A N 1
ATOM 899 C CA . LEU A 1 116 ? 34.029 5.181 43.322 1.00 12.95 134 LEU A CA 1
ATOM 900 C C . LEU A 1 116 ? 34.832 5.526 44.567 1.00 12.47 134 LEU A C 1
ATOM 901 O O . LEU A 1 116 ? 35.495 4.673 45.127 1.00 14.30 134 LEU A O 1
ATOM 906 N N . PRO A 1 117 ? 34.768 6.787 45.007 1.00 12.38 135 PRO A N 1
ATOM 907 C CA . PRO A 1 117 ? 34.085 7.890 44.316 1.00 11.51 135 PRO A CA 1
ATOM 908 C C . PRO A 1 117 ? 34.867 8.288 43.077 1.00 12.65 135 PRO A C 1
ATOM 909 O O . PRO A 1 117 ? 36.065 8.020 42.972 1.00 14.23 135 PRO A O 1
ATOM 913 N N . ASP A 1 118 ? 34.176 8.908 42.122 1.00 13.37 136 ASP A N 1
ATOM 914 C CA . ASP A 1 118 ? 34.825 9.404 40.916 1.00 12.94 136 ASP A CA 1
ATOM 915 C C . ASP A 1 118 ? 34.224 10.780 40.693 1.00 13.03 136 ASP A C 1
ATOM 916 O O . ASP A 1 118 ? 33.000 10.921 40.603 1.00 14.18 136 ASP A O 1
ATOM 921 N N . THR A 1 119 ? 35.074 11.797 40.631 1.00 13.18 137 THR A N 1
ATOM 922 C CA . THR A 1 119 ? 34.581 13.170 40.513 1.00 12.34 137 THR A CA 1
ATOM 923 C C . THR A 1 119 ? 35.172 13.868 39.317 1.00 12.91 137 THR A C 1
ATOM 924 O O . THR A 1 119 ? 36.377 13.819 39.104 1.00 14.57 137 THR A O 1
ATOM 928 N N . PHE A 1 120 ? 34.309 14.485 38.509 1.00 10.60 138 PHE A N 1
ATOM 929 C CA . PHE A 1 120 ? 34.763 15.227 37.343 1.00 11.45 138 PHE A CA 1
ATOM 930 C C . PHE A 1 120 ? 34.575 16.699 37.600 1.00 12.58 138 PHE A C 1
ATOM 931 O O . PHE A 1 120 ? 33.472 17.138 37.912 1.00 12.86 138 PHE A O 1
ATOM 939 N N . ILE A 1 121 ? 35.670 17.446 37.498 1.00 11.94 139 ILE A N 1
ATOM 940 C CA . ILE A 1 121 ? 35.636 18.879 37.760 1.00 11.85 139 ILE A CA 1
ATOM 941 C C . ILE A 1 121 ? 35.344 19.576 36.426 1.00 12.95 139 ILE A C 1
ATOM 942 O O . ILE A 1 121 ? 36.171 19.542 35.520 1.00 13.57 139 ILE A O 1
ATOM 947 N N . VAL A 1 122 ? 34.156 20.169 36.312 1.00 12.00 140 VAL A N 1
ATOM 948 C CA . VAL A 1 122 ? 33.704 20.820 35.078 1.00 11.74 140 VAL A CA 1
ATOM 949 C C . VAL A 1 122 ? 33.793 22.333 35.265 1.00 12.24 140 VAL A C 1
ATOM 950 O O . VAL A 1 122 ? 33.227 22.859 36.219 1.00 13.78 140 VAL A O 1
ATOM 954 N N . ASP A 1 123 ? 34.499 23.006 34.385 1.00 13.17 141 ASP A N 1
ATOM 955 C CA . ASP A 1 123 ? 34.619 24.437 34.516 1.00 15.58 141 ASP A CA 1
ATOM 956 C C . ASP A 1 123 ? 33.385 25.186 34.047 1.00 14.63 141 ASP A C 1
ATOM 957 O O . ASP A 1 123 ? 32.412 24.596 33.710 1.00 13.75 141 ASP A O 1
ATOM 962 N N . ARG A 1 124 ? 33.483 26.516 34.129 1.00 16.59 142 ARG A N 1
ATOM 963 C CA . ARG A 1 124 ? 32.356 27.390 33.839 1.00 15.19 142 ARG A CA 1
ATOM 964 C C . ARG A 1 124 ? 31.863 27.265 32.397 1.00 15.88 142 ARG A C 1
ATOM 965 O O . ARG A 1 124 ? 30.737 27.545 32.112 1.00 16.95 142 ARG A O 1
ATOM 973 N N . LYS A 1 125 ? 32.765 26.890 31.525 1.00 14.63 143 LYS A N 1
ATOM 974 C CA . LYS A 1 125 ? 32.437 26.724 30.134 1.00 15.47 143 LYS A CA 1
ATOM 975 C C . LYS A 1 125 ? 32.105 25.303 29.720 1.00 15.60 143 LYS A C 1
ATOM 976 O O . LYS A 1 125 ? 31.915 25.032 28.590 1.00 16.39 143 LYS A O 1
ATOM 982 N N . GLY A 1 126 ? 32.068 24.435 30.701 1.00 15.53 144 GLY A N 1
ATOM 983 C CA . GLY A 1 126 ? 31.659 23.058 30.458 1.00 15.15 144 GLY A CA 1
ATOM 984 C C . GLY A 1 126 ? 32.774 22.073 30.173 1.00 13.24 144 GLY A C 1
ATOM 985 O O . GLY A 1 126 ? 32.491 20.904 29.900 1.00 13.32 144 GLY A O 1
ATOM 986 N N . ILE A 1 127 ? 34.019 22.524 30.231 1.00 12.53 145 ILE A N 1
ATOM 987 C CA . ILE A 1 127 ? 35.182 21.647 29.981 1.00 12.68 145 ILE A CA 1
ATOM 988 C C . ILE A 1 127 ? 35.526 20.796 31.210 1.00 13.18 145 ILE A C 1
ATOM 989 O O . ILE A 1 127 ? 35.574 21.291 32.330 1.00 12.34 145 ILE A O 1
ATOM 994 N N . ILE A 1 128 ? 35.750 19.505 31.009 1.00 12.51 146 ILE A N 1
ATOM 995 C CA . ILE A 1 128 ? 36.230 18.685 32.128 1.00 12.37 146 ILE A CA 1
ATOM 996 C C . ILE A 1 128 ? 37.691 19.057 32.324 1.00 14.03 146 ILE A C 1
ATOM 997 O O . ILE A 1 128 ? 38.518 18.817 31.469 1.00 15.18 146 ILE A O 1
ATOM 1002 N N . ARG A 1 129 ? 38.006 19.690 33.446 1.00 12.44 147 ARG A N 1
ATOM 1003 C CA . ARG A 1 129 ? 39.381 20.134 33.673 1.00 14.21 147 ARG A CA 1
ATOM 1004 C C . ARG A 1 129 ? 40.206 19.084 34.399 1.00 17.20 147 ARG A C 1
ATOM 1005 O O . ARG A 1 129 ? 41.431 19.016 34.240 1.00 18.08 147 ARG A O 1
ATOM 1013 N N . GLN A 1 130 ? 39.540 18.240 35.173 1.00 14.38 148 GLN A N 1
ATOM 1014 C CA . GLN A 1 130 ? 40.242 17.126 35.804 1.00 16.90 148 GLN A CA 1
ATOM 1015 C C . GLN A 1 130 ? 39.304 16.034 36.244 1.00 14.76 148 GLN A C 1
ATOM 1016 O O . GLN A 1 130 ? 38.162 16.303 36.599 1.00 16.36 148 GLN A O 1
ATOM 1022 N N . ARG A 1 131 ? 39.778 14.798 36.189 1.00 16.06 149 ARG A N 1
ATOM 1023 C CA . ARG A 1 131 ? 39.087 13.685 36.828 1.00 15.09 149 ARG A CA 1
ATOM 1024 C C . ARG A 1 131 ? 39.849 13.354 38.108 1.00 17.52 149 ARG A C 1
ATOM 1025 O O . ARG A 1 131 ? 41.081 13.242 38.104 1.00 17.34 149 ARG A O 1
ATOM 1033 N N . VAL A 1 132 ? 39.125 13.237 39.214 1.00 13.85 150 VAL A N 1
ATOM 1034 C CA 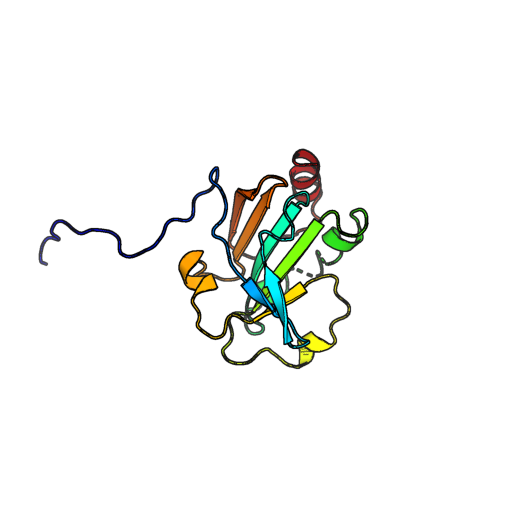. VAL A 1 132 ? 39.736 12.824 40.474 1.00 14.11 150 VAL A CA 1
ATOM 1035 C C . VAL A 1 132 ? 39.088 11.518 40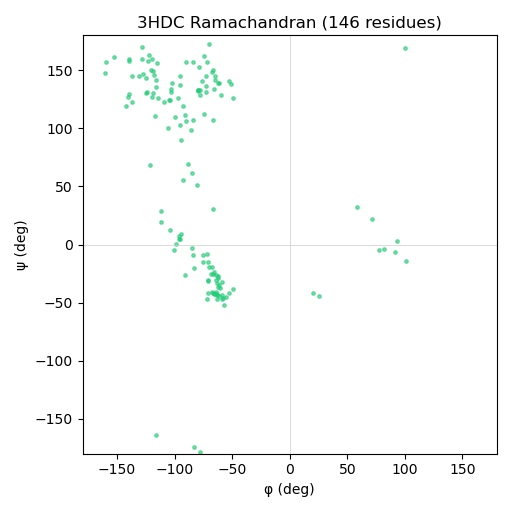.863 1.00 16.28 150 VAL A C 1
ATOM 1036 O O . VAL A 1 132 ? 37.907 11.490 41.232 1.00 15.32 150 VAL A O 1
ATOM 1040 N N . THR A 1 133 ? 39.860 10.440 40.793 1.00 16.70 151 THR A N 1
ATOM 1041 C CA . THR A 1 133 ? 39.332 9.138 41.159 1.00 17.72 151 THR A CA 1
ATOM 1042 C C . THR A 1 133 ? 39.736 8.865 42.598 1.00 18.22 151 THR A C 1
ATOM 1043 O O . THR A 1 133 ? 40.905 8.984 42.966 1.00 21.80 151 THR A O 1
ATOM 1047 N N . GLY A 1 134 ? 38.746 8.563 43.427 1.00 16.43 152 GLY A N 1
ATOM 1048 C CA . GLY A 1 134 ? 38.996 8.238 44.818 1.00 15.84 152 GLY A CA 1
ATOM 1049 C C . GLY A 1 134 ? 38.727 9.391 45.757 1.00 18.96 152 GLY A C 1
ATOM 1050 O O . GLY A 1 134 ? 38.539 10.535 45.319 1.00 17.82 152 GLY A O 1
ATOM 1051 N N . GLY A 1 135 ? 38.713 9.088 47.049 1.00 18.47 153 GLY A N 1
ATOM 1052 C CA . GLY A 1 135 ? 38.372 10.082 48.053 1.00 19.51 153 GLY A CA 1
ATOM 1053 C C . GLY A 1 135 ? 39.556 10.988 48.291 1.00 21.57 153 GLY A C 1
ATOM 1054 O O . GLY A 1 135 ? 40.661 10.507 48.541 1.00 24.16 153 GLY A O 1
ATOM 1055 N N . ILE A 1 136 ? 39.336 12.300 48.215 1.00 17.28 154 ILE A N 1
ATOM 1056 C CA . ILE A 1 136 ? 40.393 13.261 48.530 1.00 16.22 154 ILE A CA 1
ATOM 1057 C C . ILE A 1 136 ? 39.863 14.258 49.537 1.00 17.14 154 ILE A C 1
ATOM 1058 O O . ILE A 1 136 ? 38.677 14.268 49.838 1.00 14.86 154 ILE A O 1
ATOM 1063 N N . GLU A 1 137 ? 40.767 15.072 50.073 1.00 14.91 155 GLU A N 1
ATOM 1064 C CA . GLU A 1 137 ? 40.389 16.128 51.000 1.00 15.62 155 GLU A CA 1
ATOM 1065 C C . GLU A 1 137 ? 39.996 17.352 50.168 1.00 14.35 155 GLU A C 1
ATOM 1066 O O . GLU A 1 137 ? 40.856 18.082 49.683 1.00 15.30 155 GLU A O 1
ATOM 1072 N N . TRP A 1 138 ? 38.692 17.550 49.962 1.00 13.39 156 TRP A N 1
ATOM 1073 C CA . TRP A 1 138 ? 38.208 18.576 49.024 1.00 13.79 156 TRP A CA 1
ATOM 1074 C C . TRP A 1 138 ? 38.406 20.012 49.512 1.00 13.91 156 TRP A C 1
ATOM 1075 O O . TRP A 1 138 ? 38.319 20.962 48.732 1.00 13.10 156 TRP A O 1
ATOM 1086 N N . ASP A 1 139 ? 38.690 20.156 50.796 1.00 13.09 157 ASP A N 1
ATOM 1087 C CA . ASP A 1 139 ? 38.906 21.488 51.361 1.00 15.87 157 ASP A CA 1
ATOM 1088 C C . ASP A 1 139 ? 40.389 21.750 51.607 1.00 16.40 157 ASP A C 1
ATOM 1089 O O . ASP A 1 139 ? 40.750 22.719 52.282 1.00 17.71 157 ASP A O 1
ATOM 1094 N N . ALA A 1 140 ? 41.254 20.894 51.067 1.00 15.55 158 ALA A N 1
ATOM 1095 C CA . ALA A 1 140 ? 42.695 21.110 51.207 1.00 16.30 158 ALA A CA 1
ATOM 1096 C C . ALA A 1 140 ? 43.068 22.392 50.476 1.00 17.52 158 ALA A C 1
ATOM 1097 O O . ALA A 1 140 ? 42.489 22.711 49.432 1.00 14.42 158 ALA A O 1
ATOM 1099 N N . PRO A 1 141 ? 44.041 23.138 51.013 1.00 14.39 159 PRO A N 1
ATOM 1100 C CA . PRO A 1 141 ? 44.413 24.405 50.363 1.00 14.71 159 PRO A CA 1
ATOM 1101 C C . PRO A 1 141 ? 44.733 24.280 48.865 1.00 13.92 159 PRO A C 1
ATOM 1102 O O . PRO A 1 141 ? 44.321 25.144 48.098 1.00 15.54 159 PRO A O 1
ATOM 1106 N N . LYS A 1 142 ? 45.448 23.237 48.462 1.00 13.90 160 LYS A N 1
ATOM 1107 C CA . LYS A 1 142 ? 45.808 23.049 47.052 1.00 13.78 160 LYS A CA 1
ATOM 1108 C C . LYS A 1 142 ? 44.577 22.870 46.172 1.00 15.86 160 LYS A C 1
ATOM 1109 O O . LYS A 1 142 ? 44.527 23.341 45.027 1.00 14.85 160 LYS A O 1
ATOM 1115 N N . VAL A 1 143 ? 43.573 22.192 46.717 1.00 15.73 161 VAL A N 1
ATOM 1116 C CA . VAL A 1 143 ? 42.336 21.939 45.972 1.00 14.57 161 VAL A CA 1
ATOM 1117 C C . VAL A 1 143 ? 41.532 23.221 45.821 1.00 14.64 161 VAL A C 1
ATOM 1118 O O . VAL A 1 143 ? 41.069 23.553 44.724 1.00 15.12 161 VAL A O 1
ATOM 1122 N N . VAL A 1 144 ? 41.384 23.962 46.922 1.00 14.75 162 VAL A N 1
ATOM 1123 C CA . VAL A 1 144 ? 40.645 25.209 46.909 1.00 13.12 162 VAL A CA 1
ATOM 1124 C C . VAL A 1 144 ? 41.336 26.169 45.941 1.00 16.68 162 VAL A C 1
ATOM 1125 O O . VAL A 1 144 ? 40.689 26.823 45.120 1.00 15.95 162 VAL A O 1
ATOM 1129 N N . SER A 1 145 ? 42.663 26.226 46.020 1.00 15.75 163 SER A N 1
ATOM 1130 C CA . SER A 1 145 ? 43.432 27.065 45.085 1.00 15.83 163 SER A CA 1
ATOM 1131 C C . SER A 1 145 ? 43.163 26.677 43.632 1.00 17.27 163 SER A C 1
ATOM 1132 O O . SER A 1 145 ? 42.950 27.537 42.771 1.00 17.79 163 SER A O 1
ATOM 1135 N N . TYR A 1 146 ? 43.193 25.376 43.369 1.00 13.75 164 TYR A N 1
ATOM 1136 C CA . TYR A 1 146 ? 42.960 24.892 42.006 1.00 15.81 164 TYR A CA 1
ATOM 1137 C C . TYR A 1 146 ? 41.596 25.321 41.490 1.00 17.06 164 TYR A C 1
ATOM 1138 O O . TYR A 1 146 ? 41.480 25.798 40.358 1.00 17.37 164 TYR A O 1
ATOM 1147 N N . LEU A 1 147 ? 40.562 25.145 42.311 1.00 16.10 165 LEU A N 1
ATOM 1148 C CA 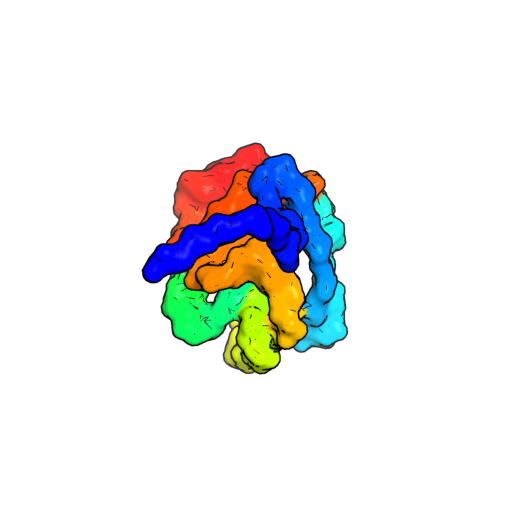. LEU A 1 147 ? 39.208 25.538 41.923 1.00 17.05 165 LEU A CA 1
ATOM 1149 C C . LEU A 1 147 ? 39.088 27.048 41.713 1.00 21.80 165 LEU A C 1
ATOM 1150 O O . LEU A 1 147 ? 38.449 27.510 40.767 1.00 22.70 165 LEU A O 1
ATOM 1155 N N . LYS A 1 148 ? 39.727 27.821 42.581 1.00 19.85 166 LYS A N 1
ATOM 1156 C CA . LYS A 1 148 ? 39.708 29.265 42.416 1.00 21.28 166 LYS A CA 1
ATOM 1157 C C . LYS A 1 148 ? 40.379 29.664 41.104 1.00 23.61 166 LYS A C 1
ATOM 1158 O O . LYS A 1 148 ? 40.018 30.678 40.503 1.00 29.63 166 LYS A O 1
ATOM 1164 N N . SER A 1 149 ? 41.333 28.870 40.637 1.00 20.45 167 SER A N 1
ATOM 1165 C CA . SER A 1 149 ? 42.055 29.209 39.415 1.00 23.68 167 SER A CA 1
ATOM 1166 C C . SER A 1 149 ? 41.162 29.041 38.188 1.00 29.65 167 SER A C 1
ATOM 1167 O O . SER A 1 149 ? 41.495 29.520 37.104 1.00 30.94 167 SER A O 1
ATOM 1170 N N . LEU A 1 150 ? 39.986 28.471 38.410 1.00 25.11 168 LEU A N 1
ATOM 1171 C CA . LEU A 1 150 ? 38.937 28.403 37.395 1.00 30.86 168 LEU A CA 1
ATOM 1172 C C . LEU A 1 150 ? 37.804 29.465 37.535 1.00 37.68 168 LEU A C 1
ATOM 1173 O O . LEU A 1 150 ? 36.905 29.490 36.730 1.00 37.64 168 LEU A O 1
ATOM 1178 N N . GLU A 1 151 ? 37.889 30.228 38.625 1.00 35.04 169 GLU A N 1
ATOM 1179 C CA . GLU A 1 151 ? 37.092 31.384 39.049 1.00 38.39 169 GLU A CA 1
ATOM 1180 C C . GLU A 1 151 ? 35.951 31.176 40.030 1.00 42.94 169 GLU A C 1
ATOM 1181 O O . GLU A 1 151 ? 36.169 31.218 41.242 1.00 42.36 169 GLU A O 1
#

CATH classification: 3.40.30.10

Foldseek 3Di:
DDDDDDDDDPAADADFQDFGDKDWFAFPVRDIDIPVVLQQAKEKEKEAEPPDVQRVPQVLLCLQVPDPPSRYAYEYEYEDCDPDVVCVPDPGRHGYGYDNVNVVCRNNVVPAPGWIFIAANRRGRNDIDGTHDSCNPPVNSVVNVVSD

Organism: Geobacter metallireducens (strain ATCC 53774 / DSM 7210 / GS-15) (NCBI:txid269799)

InterPro domains:
  IPR000866 Alkyl hydroperoxide reductase subunit C/ Thiol specific antioxidant [PF00578] (36-148)
  IPR013766 Thioredoxin domain [PS51352] (33-168)
  IPR017937 Thioredoxin, conserved site [PS00194] (63-81)
  IPR036249 Thioredoxin-like superfamily [SSF52833] (32-168)
  IPR050553 Thioredoxin family ResA/DsbE subfamily [PTHR42852] (34-153)

Radius of gyration: 15.97 Å; Cα contacts (8 Å, |Δi|>4): 261; chains: 1; bounding box: 36×51×40 Å

B-factor: mean 22.67, std 9.88, range [4.3, 63.46]

Solvent-accessible surface area: 9004 Å² total

Sequence (148 aa):
SLAPGKAESDAPLVRTGALAPNFKLPTLSGENKSLAQYRGKIVLVNFWASWCPYCRDEPSDRLVKSFPKGDLVVLAVNVEKRFPEKYRRAPVSFNFLSDATGQVQQRYGANRLPDTFIVDRKGIIRQRVTGGIEWDAPKVVSYLKSLE